Protein AF-A0A9D7NGI1-F1 (afdb_monomer_lite)

Sequence (121 aa):
MYFDVVTGNDADLYLGHFDTDIDQFDPANLTYDVPRIYLSGVRGRMKQTTPLEIPVVNTNPDPGVANEVTKYFKLTNREIHLNDIDIAYSNEVSAINTKFKFKDLKIFPATIDLEKSLIAI

Secondary structure (DSSP, 8-state):
-B--TTTTEEEEEE--EEEEE-SEEETTTTEEE--EEEEES-EEEEEE-PPP----------TTGGG---PPPEEE-SEEEEEEEEEEEEETTTTEEEEEEEEEEEE--SEEETTTTEEE-

pLDDT: mean 88.06, std 12.47, range [52.09, 98.06]

Structure (mmCIF, N/CA/C/O backbone):
data_AF-A0A9D7NGI1-F1
#
_entry.id   AF-A0A9D7NGI1-F1
#
loop_
_atom_site.group_PDB
_atom_site.id
_atom_site.type_symbol
_atom_site.label_atom_id
_atom_site.label_alt_id
_atom_site.label_comp_id
_atom_site.label_asym_id
_atom_site.label_entity_id
_atom_site.label_seq_id
_atom_site.pdbx_PDB_ins_code
_atom_site.Cartn_x
_atom_site.Cartn_y
_atom_site.Cartn_z
_atom_site.occupancy
_atom_site.B_iso_or_equiv
_atom_site.auth_seq_id
_atom_site.auth_comp_id
_atom_site.auth_asym_id
_atom_site.auth_atom_id
_atom_site.pdbx_PDB_model_num
ATOM 1 N N . MET A 1 1 ? 4.043 -14.047 -9.447 1.00 77.06 1 MET A N 1
ATOM 2 C CA . MET A 1 1 ? 5.327 -13.568 -9.991 1.00 77.06 1 MET A CA 1
ATOM 3 C C . MET A 1 1 ? 5.120 -12.552 -11.109 1.00 77.06 1 MET A C 1
ATOM 5 O O . MET A 1 1 ? 4.425 -12.845 -12.075 1.00 77.06 1 MET A O 1
ATOM 9 N N . TYR A 1 2 ? 5.702 -11.370 -10.944 1.00 83.50 2 TYR A N 1
ATOM 10 C CA . TYR A 1 2 ? 5.750 -10.237 -11.864 1.00 83.50 2 TYR A CA 1
ATOM 11 C C . TYR A 1 2 ? 7.217 -9.842 -12.041 1.00 83.50 2 TYR A C 1
ATOM 13 O O . TYR A 1 2 ? 7.965 -9.821 -11.061 1.00 83.50 2 TYR A O 1
ATOM 21 N N . PHE A 1 3 ? 7.609 -9.547 -13.276 1.00 84.38 3 PHE A N 1
ATOM 22 C CA . PHE A 1 3 ? 8.960 -9.123 -13.617 1.00 84.38 3 PHE A CA 1
ATOM 23 C C . PHE A 1 3 ? 8.891 -7.809 -14.377 1.00 84.38 3 PHE A C 1
ATOM 25 O O . PHE A 1 3 ? 8.203 -7.733 -15.398 1.00 84.38 3 PHE A O 1
ATOM 32 N N . ASP A 1 4 ? 9.627 -6.809 -13.910 1.00 82.56 4 ASP A N 1
ATOM 33 C CA . ASP A 1 4 ? 9.754 -5.532 -14.601 1.00 82.56 4 ASP A CA 1
ATOM 34 C C . ASP A 1 4 ? 11.220 -5.224 -14.834 1.00 82.56 4 ASP A C 1
ATOM 36 O O . ASP A 1 4 ? 11.920 -4.673 -13.989 1.00 82.56 4 ASP A O 1
ATOM 40 N N . VAL A 1 5 ? 11.667 -5.573 -16.033 1.00 78.69 5 VAL A N 1
ATOM 41 C CA . VAL A 1 5 ? 13.039 -5.347 -16.478 1.00 78.69 5 VAL A CA 1
ATOM 42 C C . VAL A 1 5 ? 13.299 -3.862 -16.751 1.00 78.69 5 VAL A C 1
ATOM 44 O O . VAL A 1 5 ? 14.437 -3.417 -16.649 1.00 78.69 5 VAL A O 1
ATOM 47 N N . VAL A 1 6 ? 12.264 -3.079 -17.077 1.00 81.62 6 VAL A N 1
ATOM 48 C CA . VAL A 1 6 ? 12.405 -1.653 -17.400 1.00 81.62 6 VAL A CA 1
ATOM 49 C C . VAL A 1 6 ? 12.697 -0.865 -16.134 1.00 81.62 6 VAL A C 1
ATOM 51 O O . VAL A 1 6 ? 13.685 -0.137 -16.079 1.00 81.62 6 VAL A O 1
ATOM 54 N N . THR A 1 7 ? 11.872 -1.036 -15.101 1.00 81.56 7 THR A N 1
ATOM 55 C CA . THR A 1 7 ? 12.056 -0.326 -13.826 1.00 81.56 7 THR A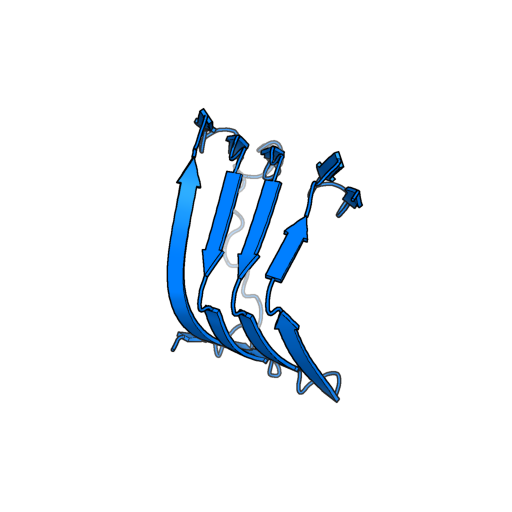 CA 1
ATOM 56 C C . THR A 1 7 ? 12.914 -1.096 -12.820 1.00 81.56 7 THR A C 1
ATOM 58 O O . THR A 1 7 ? 13.256 -0.557 -11.768 1.00 81.56 7 THR A O 1
ATOM 61 N N . GLY A 1 8 ? 13.278 -2.341 -13.140 1.00 85.50 8 GLY A N 1
ATOM 62 C CA . GLY A 1 8 ? 14.067 -3.228 -12.291 1.00 85.50 8 GLY A CA 1
ATOM 63 C C . GLY A 1 8 ? 13.299 -3.776 -11.086 1.00 85.50 8 GLY A C 1
ATOM 64 O O . GLY A 1 8 ? 13.941 -4.203 -10.131 1.00 85.50 8 GLY A O 1
ATOM 65 N N . ASN A 1 9 ? 11.962 -3.739 -11.079 1.00 89.00 9 ASN A N 1
ATOM 66 C CA . ASN A 1 9 ? 11.135 -4.120 -9.930 1.00 89.00 9 ASN A CA 1
ATOM 67 C C . ASN A 1 9 ? 10.445 -5.474 -10.141 1.00 89.00 9 ASN A C 1
ATOM 69 O O . ASN A 1 9 ? 9.357 -5.559 -10.710 1.00 89.00 9 ASN A O 1
ATOM 73 N N . ASP A 1 10 ? 11.043 -6.531 -9.599 1.00 91.12 10 ASP A N 1
ATOM 74 C CA . ASP A 1 10 ? 10.463 -7.870 -9.607 1.00 91.12 10 ASP A CA 1
ATOM 75 C C . ASP A 1 10 ? 9.693 -8.133 -8.311 1.00 91.12 10 ASP A C 1
ATOM 77 O O . ASP A 1 10 ? 10.154 -7.828 -7.206 1.00 91.12 10 ASP A O 1
ATOM 81 N N . ALA A 1 11 ? 8.521 -8.749 -8.434 1.00 91.56 11 ALA A N 1
ATOM 82 C CA . ALA A 1 11 ? 7.629 -9.012 -7.316 1.00 91.56 11 ALA A CA 1
ATOM 83 C C . ALA A 1 11 ? 7.061 -10.429 -7.384 1.00 91.56 11 ALA A C 1
ATOM 85 O O . ALA A 1 11 ? 6.487 -10.850 -8.387 1.00 91.56 11 ALA A O 1
ATOM 86 N N . ASP A 1 12 ? 7.140 -11.167 -6.285 1.00 93.75 12 ASP A N 1
ATOM 87 C CA . ASP A 1 12 ? 6.370 -12.390 -6.106 1.00 93.75 12 ASP A CA 1
ATOM 88 C C . ASP A 1 12 ? 5.595 -12.316 -4.800 1.00 93.75 12 ASP A C 1
ATOM 90 O O . ASP A 1 12 ? 6.179 -12.267 -3.718 1.00 93.75 12 ASP A O 1
ATOM 94 N N . LEU A 1 13 ? 4.272 -12.248 -4.912 1.00 92.38 13 LEU A N 1
ATOM 95 C CA . LEU A 1 13 ? 3.363 -12.019 -3.800 1.00 92.38 13 LEU A CA 1
ATOM 96 C C . LEU A 1 13 ? 2.278 -13.087 -3.813 1.00 92.38 13 LEU A C 1
ATOM 98 O O . LEU A 1 13 ? 1.616 -13.324 -4.822 1.00 92.38 13 LEU A O 1
ATOM 102 N N . TYR A 1 14 ? 2.092 -13.697 -2.655 1.00 94.81 14 TYR A N 1
ATOM 103 C CA . TYR A 1 14 ? 0.965 -14.533 -2.308 1.00 94.81 14 TYR A CA 1
ATOM 104 C C . TYR A 1 14 ? 0.114 -13.778 -1.291 1.00 94.81 14 TYR A C 1
ATOM 106 O O . TYR A 1 14 ? 0.610 -13.335 -0.251 1.00 94.81 14 TYR A O 1
ATOM 114 N N . LEU A 1 15 ? -1.169 -13.647 -1.606 1.00 93.81 15 LEU A N 1
ATOM 115 C CA . LEU A 1 15 ? -2.169 -13.015 -0.763 1.00 93.81 15 LEU A CA 1
ATOM 116 C C . LEU A 1 15 ? -3.108 -14.102 -0.244 1.00 93.81 15 LEU A C 1
ATOM 118 O O . LEU A 1 15 ? -3.817 -14.721 -1.033 1.00 93.81 15 LEU A O 1
ATOM 122 N N . GLY A 1 16 ? -3.084 -14.351 1.066 1.00 96.06 16 GLY A N 1
ATOM 123 C CA . GLY A 1 16 ? -3.953 -15.346 1.689 1.00 96.06 16 GLY A CA 1
ATOM 124 C C . GLY A 1 16 ? -5.399 -14.864 1.759 1.00 96.06 16 GLY A C 1
ATOM 125 O O . GLY A 1 16 ? -6.284 -15.429 1.124 1.00 96.06 16 GLY A O 1
ATOM 126 N N . HIS A 1 17 ? -5.634 -13.807 2.532 1.00 97.19 17 HIS A N 1
ATOM 127 C CA . HIS A 1 17 ? -6.954 -13.221 2.708 1.00 97.19 17 HIS A CA 1
ATOM 128 C C . HIS A 1 17 ? -6.871 -11.697 2.757 1.00 97.19 17 HIS A C 1
ATOM 130 O O . HIS A 1 17 ? -5.991 -11.129 3.406 1.00 97.19 17 HIS A O 1
ATOM 136 N N . PHE A 1 18 ? -7.805 -11.057 2.063 1.00 97.12 18 PHE A N 1
ATOM 137 C CA . PHE A 1 18 ? -7.968 -9.614 2.017 1.00 97.12 18 PHE A CA 1
ATOM 138 C C . PHE A 1 18 ? -9.443 -9.286 2.186 1.00 97.12 18 PHE A C 1
ATOM 140 O O . PHE A 1 18 ? -10.274 -9.807 1.443 1.00 97.12 18 PHE A O 1
ATOM 147 N N . ASP A 1 19 ? -9.736 -8.433 3.156 1.00 97.44 19 ASP A N 1
ATOM 148 C CA . ASP A 1 19 ? -11.081 -7.963 3.462 1.00 97.44 19 ASP A CA 1
ATOM 149 C C . ASP A 1 19 ? -11.028 -6.462 3.741 1.00 97.44 19 ASP A C 1
ATOM 151 O O . ASP A 1 19 ? -10.119 -5.968 4.417 1.00 97.44 19 ASP A O 1
ATOM 155 N N . THR A 1 20 ? -11.966 -5.717 3.167 1.00 97.19 20 THR A N 1
ATOM 156 C CA . THR A 1 20 ? -11.998 -4.263 3.292 1.00 97.19 20 THR A CA 1
ATOM 157 C C . THR A 1 20 ? -13.400 -3.728 3.063 1.00 97.19 20 THR A C 1
ATOM 159 O O . THR A 1 20 ? -14.180 -4.310 2.309 1.00 97.19 20 THR A O 1
ATOM 162 N N . ASP A 1 21 ? -13.683 -2.593 3.690 1.00 96.12 21 ASP A N 1
ATOM 163 C CA . ASP A 1 21 ? -14.889 -1.811 3.458 1.00 96.12 21 ASP A CA 1
A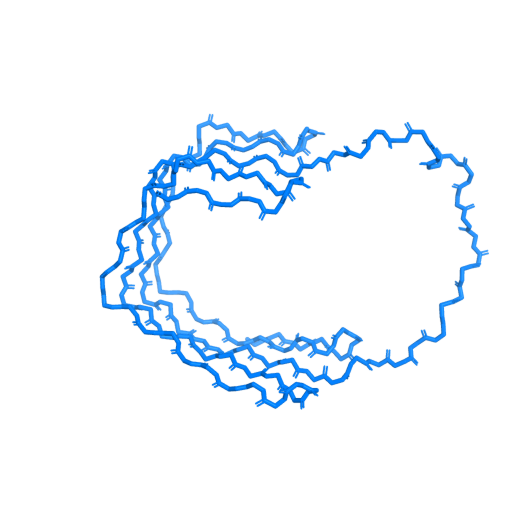TOM 164 C C . ASP A 1 21 ? -14.496 -0.540 2.70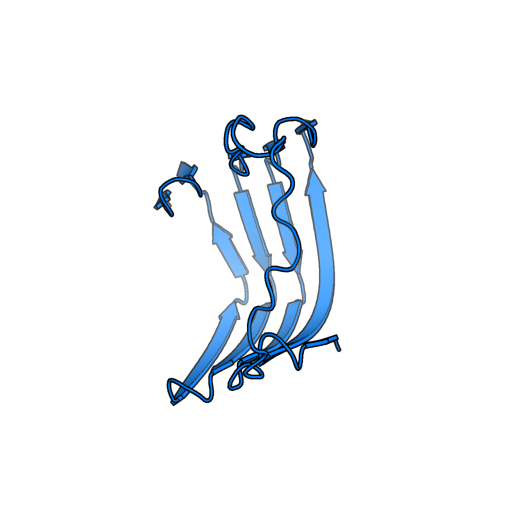2 1.00 96.12 21 ASP A C 1
ATOM 166 O O . ASP A 1 21 ? -13.454 0.053 2.990 1.00 96.12 21 ASP A O 1
ATOM 170 N N . ILE A 1 22 ? -15.314 -0.127 1.733 1.00 96.88 22 ILE A N 1
ATOM 171 C CA . ILE A 1 22 ? -15.093 1.092 0.950 1.00 96.88 22 ILE A CA 1
ATOM 172 C C . ILE A 1 22 ? -16.332 1.973 1.097 1.00 96.88 22 ILE A C 1
ATOM 174 O O . ILE A 1 22 ? -17.378 1.673 0.522 1.00 96.88 22 ILE A O 1
ATOM 178 N N . ASP A 1 23 ? -16.194 3.062 1.849 1.00 97.50 23 ASP A N 1
ATOM 179 C CA . ASP A 1 23 ? -17.259 4.044 2.076 1.00 97.50 23 ASP A CA 1
ATOM 180 C C . ASP A 1 23 ? -17.350 5.034 0.901 1.00 97.50 23 ASP A C 1
ATOM 182 O O . ASP A 1 23 ? -18.436 5.489 0.535 1.00 97.50 23 ASP A O 1
ATOM 186 N N . GLN A 1 24 ? -16.212 5.348 0.268 1.00 97.44 24 GLN A N 1
ATOM 187 C CA . GLN A 1 24 ? -16.139 6.239 -0.889 1.00 97.44 24 GLN A CA 1
ATOM 188 C C . GLN A 1 24 ? -15.162 5.714 -1.943 1.00 97.44 24 GLN A C 1
ATOM 190 O O . GLN A 1 24 ? -14.018 5.381 -1.637 1.00 97.44 24 GLN A O 1
ATOM 195 N N . PHE A 1 25 ? -15.605 5.711 -3.203 1.00 96.62 25 PHE A N 1
ATOM 196 C CA . PHE A 1 25 ? -14.794 5.365 -4.370 1.00 96.62 25 PHE A CA 1
ATOM 197 C C . PHE A 1 25 ? -14.986 6.410 -5.477 1.00 96.62 25 PHE A C 1
ATOM 199 O O . PHE A 1 25 ? -15.937 6.335 -6.255 1.00 96.62 25 PHE A O 1
ATOM 206 N N . ASP A 1 26 ? -14.094 7.402 -5.538 1.00 96.06 26 ASP A N 1
ATOM 207 C CA . ASP A 1 26 ? -14.091 8.447 -6.566 1.00 96.06 26 ASP A CA 1
ATOM 208 C C . ASP A 1 26 ? -12.779 8.416 -7.372 1.00 96.06 26 ASP A C 1
ATOM 210 O O . ASP A 1 26 ? -11.806 9.097 -7.026 1.00 96.06 26 ASP A O 1
ATOM 214 N N . PRO A 1 27 ? -12.734 7.649 -8.476 1.00 93.12 27 PRO A N 1
ATOM 215 C CA . PRO A 1 27 ? -11.554 7.576 -9.329 1.00 93.12 27 PRO A CA 1
ATOM 216 C C . PRO A 1 27 ? -11.311 8.858 -10.132 1.00 93.12 27 PRO A C 1
ATOM 218 O O . PRO A 1 27 ? -10.178 9.108 -10.536 1.00 93.12 27 PRO A O 1
ATOM 221 N N . ALA A 1 28 ? -12.330 9.698 -10.345 1.00 91.88 28 ALA A N 1
ATOM 222 C CA . ALA A 1 28 ? -12.168 10.949 -11.082 1.00 91.88 28 ALA A CA 1
ATOM 223 C C . ALA A 1 28 ? -11.381 11.982 -10.264 1.00 91.88 28 ALA A C 1
ATOM 225 O O . ALA A 1 28 ? -10.606 12.753 -10.834 1.00 91.88 28 ALA A O 1
ATOM 226 N N . ASN A 1 29 ? -11.549 11.986 -8.940 1.00 91.44 29 ASN A N 1
ATOM 227 C CA . ASN A 1 29 ? -10.813 12.854 -8.016 1.00 91.44 29 ASN A CA 1
ATOM 228 C C . ASN A 1 29 ? -9.750 12.116 -7.189 1.00 91.44 29 ASN A C 1
ATOM 230 O O . ASN A 1 29 ? -9.181 12.713 -6.274 1.00 91.44 29 ASN A O 1
ATOM 234 N N . LEU A 1 30 ? -9.490 10.839 -7.496 1.00 93.06 30 LEU A N 1
ATOM 235 C CA . LEU A 1 30 ? -8.562 9.960 -6.774 1.00 93.06 30 LEU A CA 1
ATOM 236 C C . LEU A 1 30 ? -8.810 9.950 -5.256 1.00 93.06 30 LEU A C 1
ATOM 238 O O . LEU A 1 30 ? -7.865 9.961 -4.470 1.00 93.06 30 LEU A O 1
ATOM 242 N N . THR A 1 31 ? -10.078 9.985 -4.846 1.00 94.50 31 THR A N 1
ATOM 243 C CA . THR A 1 31 ? -10.484 10.076 -3.440 1.00 94.50 31 THR A CA 1
ATOM 244 C C . THR A 1 31 ? -11.171 8.791 -3.008 1.00 94.50 31 THR A C 1
ATOM 246 O O . THR A 1 31 ? -12.184 8.391 -3.585 1.00 94.50 31 THR A O 1
ATOM 249 N N . TYR A 1 32 ? -10.616 8.158 -1.979 1.00 95.50 32 TYR A N 1
ATOM 250 C CA . TYR A 1 32 ? -11.061 6.867 -1.476 1.00 95.50 32 TYR A CA 1
ATOM 251 C C . TYR A 1 32 ? -11.167 6.903 0.049 1.00 95.50 32 TYR A C 1
ATOM 253 O O . TYR A 1 32 ? -10.233 7.326 0.736 1.00 95.50 32 TYR A O 1
ATOM 261 N N . ASP A 1 33 ? -12.298 6.444 0.576 1.00 96.56 33 ASP A N 1
ATOM 262 C CA . ASP A 1 33 ? -12.486 6.213 2.010 1.00 96.56 33 ASP A CA 1
ATOM 263 C C . ASP A 1 33 ? -12.576 4.708 2.234 1.00 96.56 33 ASP A C 1
ATOM 265 O O . ASP A 1 33 ? -13.526 4.054 1.800 1.00 96.56 33 ASP A O 1
ATOM 269 N N . VAL A 1 34 ? -11.523 4.165 2.839 1.00 96.88 34 VAL A N 1
ATOM 270 C CA . VAL A 1 34 ? -11.327 2.741 3.093 1.00 96.88 34 VAL A CA 1
ATOM 271 C C . VAL A 1 34 ? -11.104 2.593 4.597 1.00 96.88 34 VAL A C 1
ATOM 273 O O . VAL A 1 34 ? -9.957 2.495 5.051 1.00 96.88 34 VAL A O 1
ATOM 276 N N . PRO A 1 35 ? -12.169 2.653 5.417 1.00 96.69 35 PRO A N 1
ATOM 277 C CA . PRO A 1 35 ? -12.044 2.771 6.867 1.00 96.69 35 PRO A CA 1
ATOM 278 C C . PRO A 1 35 ? -11.288 1.599 7.497 1.00 96.69 35 PRO A C 1
ATOM 280 O O . PRO A 1 35 ? -10.519 1.817 8.435 1.00 96.69 35 PRO A O 1
ATOM 283 N N . ARG A 1 36 ? -11.471 0.384 6.968 1.00 97.44 36 ARG A N 1
ATOM 284 C CA . ARG A 1 36 ? -10.884 -0.850 7.496 1.00 97.44 36 ARG A CA 1
ATOM 285 C C . ARG A 1 36 ? -10.177 -1.628 6.398 1.00 97.44 36 ARG A C 1
ATOM 287 O O . ARG A 1 36 ? -10.762 -1.931 5.360 1.00 97.44 36 ARG A O 1
ATOM 294 N N . ILE A 1 37 ? -8.932 -2.002 6.671 1.00 97.25 37 ILE A N 1
ATOM 295 C CA . ILE A 1 37 ? -8.142 -2.905 5.836 1.00 97.25 37 ILE A CA 1
ATOM 296 C C . ILE A 1 37 ? -7.715 -4.094 6.691 1.00 97.25 37 ILE A C 1
ATOM 298 O O . ILE A 1 37 ? -7.014 -3.921 7.687 1.00 97.25 37 ILE A O 1
ATOM 302 N N . TYR A 1 38 ? -8.102 -5.302 6.291 1.00 98.06 38 TYR A N 1
ATOM 303 C CA . TYR A 1 38 ? -7.642 -6.545 6.897 1.00 98.06 38 TYR A CA 1
ATOM 304 C C . TYR A 1 38 ? -6.864 -7.375 5.875 1.00 98.06 38 TYR A C 1
ATOM 306 O O . TYR A 1 38 ? -7.356 -7.698 4.794 1.00 98.06 38 TYR A O 1
ATOM 314 N N . LEU A 1 39 ? -5.631 -7.728 6.234 1.00 97.25 39 LEU A N 1
ATOM 315 C CA . LEU A 1 39 ? -4.716 -8.524 5.422 1.00 97.25 39 LEU A CA 1
ATOM 316 C C . LEU A 1 39 ? -4.195 -9.685 6.258 1.00 97.25 39 LEU A C 1
ATOM 318 O O . LEU A 1 39 ? -3.589 -9.466 7.308 1.00 97.25 39 LEU A O 1
ATOM 322 N N . SER A 1 40 ? -4.383 -10.911 5.772 1.00 97.75 40 SER A N 1
ATOM 323 C CA . SER A 1 40 ? -3.861 -12.112 6.419 1.00 97.75 40 SER A CA 1
ATOM 324 C C . SER A 1 40 ? -3.105 -13.030 5.463 1.00 97.75 40 SER A C 1
ATOM 326 O O . SER A 1 40 ? -3.476 -13.195 4.297 1.00 97.75 40 SER A O 1
ATOM 328 N N . GLY A 1 41 ? -2.030 -13.641 5.962 1.00 97.31 41 GLY A N 1
ATOM 329 C CA . GLY A 1 41 ? -1.294 -14.686 5.252 1.00 97.31 41 GLY A CA 1
ATOM 330 C C . GLY A 1 41 ? -0.509 -14.170 4.046 1.00 97.31 41 GLY A C 1
ATOM 331 O O . GLY A 1 41 ? -0.341 -14.899 3.067 1.00 97.31 41 GLY A O 1
ATOM 332 N N . VAL A 1 42 ? -0.056 -12.913 4.078 1.00 96.94 42 VAL A N 1
ATOM 333 C CA . VAL A 1 42 ? 0.736 -12.333 2.987 1.00 96.94 42 VAL A CA 1
ATOM 334 C C . VAL A 1 42 ? 2.147 -12.904 3.031 1.00 96.94 42 VAL A C 1
ATOM 336 O O . VAL A 1 42 ? 2.870 -12.735 4.015 1.00 96.94 42 VAL A O 1
ATOM 339 N N . ARG A 1 43 ? 2.569 -13.548 1.943 1.00 97.25 43 ARG A N 1
ATOM 340 C CA . ARG A 1 43 ? 3.935 -14.052 1.762 1.00 97.25 43 ARG A CA 1
ATOM 341 C C . ARG A 1 43 ? 4.506 -13.466 0.489 1.00 97.25 43 ARG A C 1
ATOM 343 O O . ARG A 1 43 ? 3.843 -13.502 -0.538 1.00 97.25 43 ARG A O 1
ATOM 350 N N . GLY A 1 44 ? 5.738 -12.978 0.505 1.00 95.25 44 GLY A N 1
ATOM 351 C CA . GLY A 1 44 ? 6.314 -12.537 -0.756 1.00 95.25 44 GLY A CA 1
ATOM 352 C C . GLY A 1 44 ? 7.729 -12.024 -0.710 1.00 95.25 44 GLY A C 1
ATOM 353 O O . GLY A 1 44 ? 8.379 -11.980 0.336 1.00 95.25 44 GLY A O 1
ATOM 354 N N . ARG A 1 45 ? 8.215 -11.681 -1.897 1.00 95.31 45 ARG A N 1
ATOM 355 C CA . ARG A 1 45 ? 9.555 -11.170 -2.141 1.00 95.31 45 ARG A CA 1
ATOM 356 C C . ARG A 1 45 ? 9.474 -10.056 -3.170 1.00 95.31 45 ARG A C 1
ATOM 358 O O . ARG A 1 45 ? 8.861 -10.229 -4.217 1.00 95.31 45 ARG A O 1
ATOM 365 N N . MET A 1 46 ? 10.124 -8.948 -2.865 1.00 93.00 46 MET A N 1
ATOM 366 C CA . MET A 1 46 ? 10.298 -7.811 -3.755 1.00 93.00 46 MET A CA 1
ATOM 367 C C . MET A 1 46 ? 11.794 -7.656 -4.006 1.00 93.00 46 MET A C 1
ATOM 369 O O . MET A 1 46 ? 12.573 -7.559 -3.052 1.00 93.00 46 MET A O 1
ATOM 373 N N . LYS A 1 47 ? 12.200 -7.665 -5.272 1.00 93.75 47 LYS A N 1
ATOM 374 C CA . LYS A 1 47 ? 13.591 -7.507 -5.678 1.00 93.75 47 LYS A CA 1
ATOM 375 C C . LYS A 1 47 ? 13.708 -6.304 -6.598 1.00 93.75 47 LYS A C 1
ATOM 377 O O . LYS A 1 47 ? 13.168 -6.309 -7.696 1.00 93.75 47 LYS A O 1
ATOM 382 N N . GLN A 1 48 ? 14.451 -5.304 -6.143 1.00 91.75 48 GLN A N 1
ATOM 383 C CA . GLN A 1 48 ? 14.837 -4.166 -6.955 1.00 91.75 48 GLN A CA 1
ATOM 384 C C . GLN A 1 48 ? 16.253 -4.373 -7.500 1.00 91.75 48 GLN A C 1
ATOM 386 O O . GLN A 1 48 ? 17.205 -4.595 -6.746 1.00 91.75 48 GLN A O 1
ATOM 391 N N . THR A 1 49 ? 16.375 -4.303 -8.816 1.00 90.69 49 THR A N 1
ATOM 392 C CA . THR A 1 49 ? 17.616 -4.388 -9.588 1.00 90.69 49 THR A CA 1
ATOM 393 C C . THR A 1 49 ? 17.861 -3.061 -10.302 1.00 90.69 49 THR A C 1
ATOM 395 O O . THR A 1 49 ? 17.039 -2.144 -10.228 1.00 90.69 49 THR A O 1
ATOM 398 N N . THR A 1 50 ? 19.012 -2.917 -10.953 1.00 86.19 50 THR A N 1
ATOM 399 C CA . THR A 1 50 ? 19.298 -1.721 -11.751 1.00 86.19 50 THR A CA 1
ATOM 400 C C . THR A 1 50 ? 18.288 -1.612 -12.903 1.00 86.19 50 THR A C 1
ATOM 402 O O . THR A 1 50 ? 18.181 -2.564 -13.678 1.00 86.19 50 THR A O 1
ATOM 405 N N . PRO A 1 51 ? 17.566 -0.483 -13.041 1.00 84.50 51 PRO A N 1
ATOM 406 C CA . PRO A 1 51 ? 16.656 -0.260 -14.162 1.00 84.50 51 PRO A CA 1
ATOM 407 C C . PRO A 1 51 ? 17.385 -0.336 -15.505 1.00 84.50 51 PRO A C 1
ATOM 409 O O . PRO A 1 51 ? 18.573 -0.016 -15.596 1.00 84.50 51 PRO A O 1
ATOM 412 N N . LEU A 1 52 ? 16.666 -0.700 -16.565 1.00 82.88 52 LEU A N 1
ATOM 413 C CA . LEU A 1 52 ? 17.224 -0.628 -17.909 1.00 82.88 52 LEU A CA 1
ATOM 414 C C . LEU A 1 52 ? 17.389 0.844 -18.314 1.00 82.88 52 LEU A C 1
ATOM 416 O O . LEU A 1 52 ? 16.430 1.615 -18.278 1.00 82.88 52 LEU A O 1
ATOM 420 N N . GLU A 1 53 ? 18.588 1.238 -18.743 1.00 74.94 53 GLU A N 1
ATOM 421 C CA . GLU A 1 53 ? 18.803 2.561 -19.332 1.00 74.94 53 GLU A CA 1
ATOM 422 C C . GLU A 1 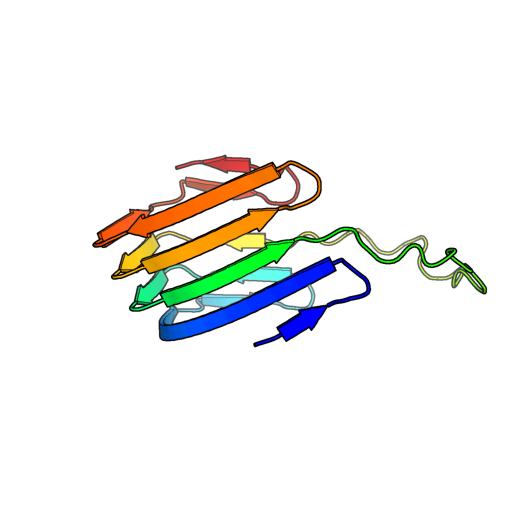53 ? 18.148 2.618 -20.716 1.00 74.94 53 GLU A C 1
ATOM 424 O O . GLU A 1 53 ? 18.725 2.216 -21.727 1.00 74.94 53 GLU A O 1
ATOM 429 N N . ILE A 1 54 ? 16.910 3.106 -20.766 1.00 69.44 54 ILE A N 1
ATOM 430 C CA . ILE A 1 54 ? 16.226 3.411 -22.020 1.00 69.44 54 ILE A CA 1
ATOM 431 C C . ILE A 1 54 ? 16.391 4.915 -22.267 1.00 69.44 54 ILE A C 1
ATOM 433 O O . ILE A 1 54 ? 15.921 5.710 -21.448 1.00 69.44 54 ILE A O 1
ATOM 437 N N . PRO A 1 55 ? 17.042 5.352 -23.362 1.00 65.75 55 PRO A N 1
ATOM 438 C CA . PRO A 1 55 ? 17.096 6.768 -23.693 1.00 65.75 55 PRO A CA 1
ATOM 439 C C . PRO A 1 55 ? 15.667 7.289 -23.863 1.00 65.75 55 PRO A C 1
ATOM 441 O O . PRO A 1 55 ? 14.899 6.781 -24.682 1.00 65.75 55 PRO A O 1
ATOM 444 N N . VAL A 1 56 ? 15.303 8.295 -23.065 1.00 61.28 56 VAL A N 1
ATOM 445 C CA . VAL A 1 56 ? 13.984 8.929 -23.124 1.00 61.28 56 VAL A CA 1
ATOM 446 C C . VAL A 1 56 ? 13.863 9.650 -24.463 1.00 61.28 56 VAL A C 1
ATOM 448 O O . VAL A 1 56 ? 14.332 10.773 -24.637 1.00 61.28 56 VAL A O 1
ATOM 451 N N . VAL A 1 57 ? 13.231 8.999 -25.432 1.00 57.97 57 VAL A N 1
ATOM 452 C CA . VAL A 1 57 ? 12.839 9.623 -26.691 1.00 57.97 57 VAL A CA 1
ATOM 453 C C . VAL A 1 57 ? 11.469 10.265 -26.472 1.00 57.97 57 VAL A C 1
ATOM 455 O O . VAL A 1 57 ? 10.428 9.673 -26.748 1.00 57.97 57 VAL A O 1
ATOM 458 N N . ASN A 1 58 ? 11.466 11.492 -25.944 1.00 55.28 58 ASN A N 1
ATOM 459 C CA . ASN A 1 58 ? 10.275 12.346 -25.911 1.00 55.28 58 ASN A CA 1
ATOM 460 C C . ASN A 1 58 ? 9.946 12.786 -27.347 1.00 55.28 58 ASN A C 1
ATOM 462 O O . ASN A 1 58 ? 10.378 13.842 -27.798 1.00 55.28 58 ASN A O 1
ATOM 466 N N . THR A 1 59 ? 9.236 11.942 -28.100 1.00 52.09 59 THR A N 1
ATOM 467 C CA . THR A 1 59 ? 8.956 12.184 -29.528 1.00 52.09 59 THR A CA 1
ATOM 468 C C . THR A 1 59 ? 7.740 13.057 -29.795 1.00 52.09 59 THR A C 1
ATOM 470 O O . THR A 1 59 ? 7.581 13.487 -30.932 1.00 52.09 59 THR A O 1
ATOM 473 N N . ASN A 1 60 ? 6.903 13.356 -28.797 1.00 54.28 60 ASN A N 1
ATOM 474 C CA . ASN A 1 60 ? 5.852 14.365 -28.931 1.00 54.28 60 ASN A CA 1
ATOM 475 C C . ASN A 1 60 ? 5.217 14.662 -27.558 1.00 54.28 60 ASN A C 1
ATOM 477 O O . ASN A 1 60 ? 4.371 13.887 -27.112 1.00 54.28 60 ASN A O 1
ATOM 481 N N . PRO A 1 61 ? 5.601 15.732 -26.840 1.00 56.00 61 PRO A N 1
ATOM 482 C CA . PRO A 1 61 ? 4.787 16.195 -25.725 1.00 56.00 61 PRO A CA 1
ATOM 483 C C . PRO A 1 61 ? 3.468 16.721 -26.302 1.00 56.00 61 PRO A C 1
ATOM 485 O O . PRO A 1 61 ? 3.477 17.631 -27.129 1.00 56.00 61 PRO A O 1
ATOM 488 N N . ASP A 1 62 ? 2.343 16.127 -25.909 1.00 60.28 62 ASP A N 1
ATOM 489 C CA . ASP A 1 62 ? 1.022 16.643 -26.259 1.00 60.28 62 ASP A CA 1
ATOM 490 C C . ASP A 1 62 ? 0.860 18.040 -25.618 1.00 60.28 62 ASP A C 1
ATOM 492 O O . ASP A 1 62 ? 0.882 18.158 -24.386 1.00 60.28 62 ASP A O 1
ATOM 496 N N . PRO A 1 63 ? 0.745 19.122 -26.413 1.00 58.19 63 PRO A N 1
ATOM 497 C CA . PRO A 1 63 ? 0.682 20.486 -25.892 1.00 58.19 63 PRO A CA 1
ATOM 498 C C . PRO A 1 63 ? -0.591 20.766 -25.071 1.00 58.19 63 PRO A C 1
ATOM 500 O O . PRO A 1 63 ? -0.673 21.815 -24.432 1.00 58.19 63 PRO A O 1
ATOM 503 N N . GLY A 1 64 ? -1.572 19.851 -25.055 1.00 56.38 64 GLY A N 1
ATOM 504 C CA . GLY A 1 64 ? -2.798 19.961 -24.258 1.00 56.38 64 GLY A CA 1
ATOM 505 C C . GLY A 1 64 ? -2.661 19.616 -22.767 1.00 56.38 64 GLY A C 1
ATOM 506 O O . GLY A 1 64 ? -3.530 19.991 -21.984 1.00 56.38 64 GLY A O 1
ATOM 507 N N . VAL A 1 65 ? -1.576 18.955 -22.343 1.00 56.12 65 VAL A N 1
ATOM 508 C CA . VAL A 1 65 ? -1.433 18.403 -20.972 1.00 56.12 65 VAL A CA 1
ATOM 509 C C . VAL A 1 65 ? -0.964 19.451 -19.945 1.00 56.12 65 VAL A C 1
ATOM 511 O O . VAL A 1 65 ? -0.975 19.215 -18.741 1.00 56.12 65 VAL A O 1
ATOM 514 N N . ALA A 1 66 ? -0.599 20.658 -20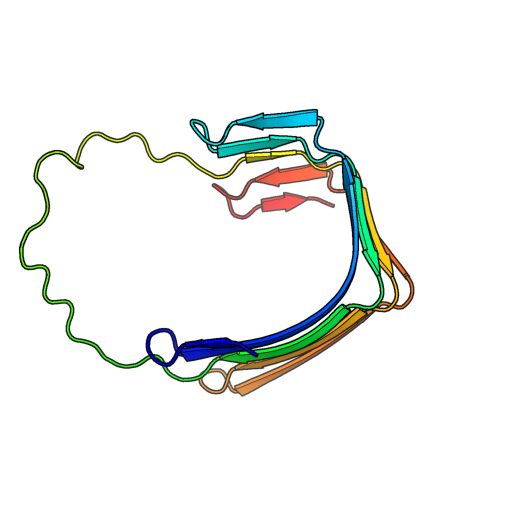.387 1.00 56.22 66 ALA A N 1
ATOM 515 C CA . ALA A 1 66 ? 0.002 21.687 -19.531 1.00 56.22 66 ALA A CA 1
ATOM 516 C C . ALA A 1 66 ? -0.933 22.289 -18.456 1.00 56.22 66 ALA A C 1
ATOM 518 O O . ALA A 1 66 ? -0.456 23.032 -17.602 1.00 56.22 66 ALA A O 1
ATOM 519 N N . ASN A 1 67 ? -2.239 21.993 -18.481 1.00 55.62 67 ASN A N 1
ATOM 520 C CA . ASN A 1 67 ? -3.236 22.601 -17.586 1.00 55.62 67 ASN A CA 1
ATOM 521 C C . ASN A 1 67 ? -4.023 21.599 -16.725 1.00 55.62 67 ASN A C 1
ATOM 523 O O . ASN A 1 67 ? -4.993 21.995 -16.073 1.00 55.62 67 ASN A O 1
ATOM 527 N N . GLU A 1 68 ? -3.651 20.317 -16.699 1.00 63.19 68 GLU A N 1
ATOM 528 C CA . GLU A 1 68 ? -4.290 19.392 -15.763 1.00 63.19 68 GLU A CA 1
ATOM 529 C C . GLU A 1 68 ? -3.779 19.652 -14.344 1.00 63.19 68 GLU A C 1
ATOM 531 O O . GLU A 1 68 ? -2.588 19.546 -14.056 1.00 63.19 68 GLU A O 1
ATOM 536 N N . VAL A 1 69 ? -4.690 20.023 -13.441 1.00 71.75 69 VAL A N 1
ATOM 537 C CA . VAL A 1 69 ? -4.380 20.134 -12.014 1.00 71.75 69 VAL A CA 1
ATOM 538 C C . VAL A 1 69 ? -3.916 18.762 -11.535 1.00 71.75 69 VAL A C 1
ATOM 540 O O . VAL A 1 69 ? -4.681 17.800 -11.618 1.00 71.75 69 VAL A O 1
ATOM 543 N N . THR A 1 70 ? -2.688 18.673 -11.020 1.00 76.69 70 THR A N 1
ATOM 544 C CA . THR A 1 70 ? -2.156 17.439 -10.433 1.00 76.69 70 THR A CA 1
ATOM 545 C C . THR A 1 70 ? -3.107 16.946 -9.348 1.00 76.69 70 THR A C 1
ATOM 547 O O . THR A 1 70 ? -3.300 17.602 -8.323 1.00 76.69 70 THR A O 1
ATOM 550 N N . LYS A 1 71 ? -3.731 15.791 -9.578 1.00 83.00 71 LYS A N 1
ATOM 551 C CA . LYS A 1 71 ? -4.571 15.129 -8.581 1.00 83.00 71 LYS A CA 1
ATOM 552 C C . LYS A 1 71 ? -3.700 14.171 -7.783 1.00 83.00 71 LYS A C 1
ATOM 554 O O . LYS A 1 71 ? -3.012 13.331 -8.356 1.00 83.00 71 LYS A O 1
ATOM 559 N N . TYR A 1 72 ? -3.756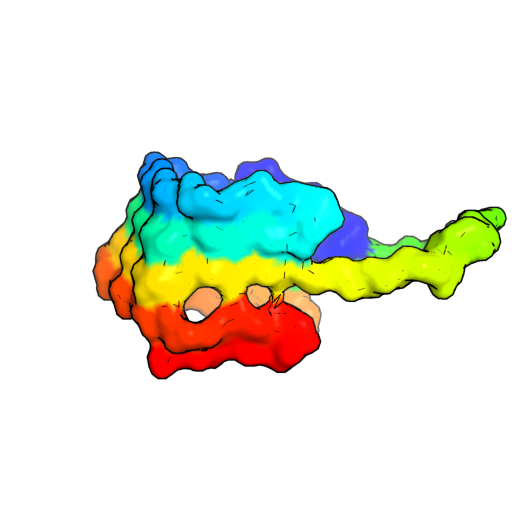 14.287 -6.463 1.00 85.94 72 TYR A N 1
ATOM 560 C CA . TYR A 1 72 ? -3.089 13.367 -5.551 1.00 85.94 72 TYR A CA 1
ATOM 561 C C . TYR A 1 72 ? -4.069 12.303 -5.074 1.00 85.94 72 TYR A C 1
ATOM 563 O O . TYR A 1 72 ? -5.249 12.587 -4.865 1.00 85.94 72 TYR A O 1
ATOM 571 N N . PHE A 1 73 ? -3.567 11.086 -4.885 1.00 89.69 73 PHE A N 1
ATOM 572 C CA . PHE A 1 73 ? -4.330 10.002 -4.283 1.00 89.69 73 PHE A CA 1
ATOM 573 C C . PHE A 1 73 ? -4.626 10.329 -2.817 1.00 89.69 73 PHE A C 1
ATOM 575 O O . PHE A 1 73 ? -3.709 10.478 -2.006 1.00 89.69 73 PHE A O 1
ATOM 582 N N . LYS A 1 74 ? -5.911 10.454 -2.490 1.00 92.44 74 LYS A N 1
ATOM 583 C CA . LYS A 1 74 ? -6.411 10.739 -1.146 1.00 92.44 74 LYS A CA 1
ATOM 584 C C . LYS A 1 74 ? -7.008 9.466 -0.574 1.00 92.44 74 LYS A C 1
ATOM 586 O O . LYS A 1 74 ? -7.999 8.962 -1.100 1.00 92.44 74 LYS A O 1
ATOM 591 N N . LEU A 1 75 ? -6.404 8.978 0.502 1.00 93.00 75 LEU A N 1
ATOM 592 C CA . LEU A 1 75 ? -6.855 7.799 1.225 1.00 93.00 75 LEU A CA 1
ATOM 593 C C . LEU A 1 75 ? -7.205 8.180 2.653 1.00 93.00 75 LEU A C 1
ATOM 595 O O . LEU A 1 75 ? -6.333 8.589 3.418 1.00 93.00 75 LEU A O 1
ATOM 599 N N . THR A 1 76 ? -8.466 7.985 3.013 1.00 94.94 76 THR A N 1
ATOM 600 C CA . THR A 1 76 ? -8.882 7.970 4.415 1.00 94.94 76 THR A CA 1
ATOM 601 C C . THR A 1 76 ? -8.888 6.525 4.893 1.00 94.94 76 THR A C 1
ATOM 603 O O . THR A 1 76 ? -9.464 5.657 4.241 1.00 94.94 76 THR A O 1
ATOM 606 N N . ASN A 1 77 ? -8.213 6.252 6.008 1.00 95.69 77 ASN A N 1
ATOM 607 C CA . ASN A 1 77 ? -8.183 4.939 6.641 1.00 95.69 77 ASN A CA 1
ATOM 608 C C . ASN A 1 77 ? -8.137 5.110 8.162 1.00 95.69 77 ASN A C 1
ATOM 610 O O . ASN A 1 77 ? -7.469 6.014 8.659 1.00 95.69 77 ASN A O 1
ATOM 614 N N . ARG A 1 78 ? -8.870 4.261 8.888 1.00 95.81 78 ARG A N 1
ATOM 615 C CA . ARG A 1 78 ? -8.978 4.318 10.355 1.00 95.81 78 ARG A CA 1
ATOM 616 C C . ARG A 1 78 ? -8.273 3.147 11.022 1.00 95.81 78 ARG A C 1
ATOM 618 O O . ARG A 1 78 ? -7.726 3.302 12.108 1.00 95.81 78 ARG A O 1
ATOM 625 N N . GLU A 1 79 ? -8.300 1.984 10.382 1.00 96.94 79 GLU A N 1
ATOM 626 C CA . GLU A 1 79 ? -7.690 0.770 10.901 1.00 96.94 79 GLU A CA 1
ATOM 627 C C . GLU A 1 79 ? -7.057 -0.051 9.774 1.00 96.94 79 GLU A C 1
ATOM 629 O O . GLU A 1 79 ? -7.671 -0.312 8.732 1.00 96.94 79 GLU A O 1
ATOM 634 N N . ILE A 1 80 ? -5.831 -0.505 10.029 1.00 96.94 80 ILE A N 1
ATOM 635 C CA . ILE A 1 80 ? -5.151 -1.536 9.249 1.00 96.94 80 ILE A CA 1
ATOM 636 C C . ILE A 1 80 ? -4.782 -2.663 10.200 1.00 96.94 80 ILE A C 1
ATOM 638 O O . ILE A 1 80 ? -4.037 -2.463 11.161 1.00 96.94 80 ILE A O 1
ATOM 642 N N . HIS A 1 81 ? -5.262 -3.865 9.909 1.00 97.81 81 HIS A N 1
ATOM 643 C CA . HIS A 1 81 ? -4.920 -5.065 10.653 1.00 97.81 81 HIS A CA 1
ATOM 644 C C . HIS A 1 81 ? -4.178 -6.040 9.743 1.00 97.81 81 HIS A C 1
ATOM 646 O O . HIS A 1 81 ? -4.711 -6.567 8.768 1.00 97.81 81 HIS A O 1
ATOM 652 N N . LEU A 1 82 ? -2.909 -6.246 10.077 1.00 97.56 82 LEU A N 1
ATOM 653 C CA . LEU A 1 82 ? -1.984 -7.132 9.396 1.00 97.56 82 LEU A CA 1
ATOM 654 C C . LEU A 1 82 ? -1.757 -8.381 10.251 1.00 97.56 82 LEU A C 1
ATOM 656 O O . LEU A 1 82 ? -1.287 -8.292 11.386 1.00 97.56 82 LEU A O 1
ATOM 660 N N . ASN A 1 83 ? -2.059 -9.552 9.703 1.00 98.00 83 ASN A N 1
ATOM 661 C CA . ASN A 1 83 ? -1.948 -10.830 10.394 1.00 98.00 83 ASN A CA 1
ATOM 662 C C . ASN A 1 83 ? -1.147 -11.836 9.548 1.00 98.00 83 ASN A C 1
ATOM 664 O O . ASN A 1 83 ? -1.307 -11.902 8.337 1.00 98.00 83 ASN A O 1
ATOM 668 N N . ASP A 1 84 ? -0.250 -12.604 10.165 1.00 97.75 84 ASP A N 1
ATOM 669 C CA . ASP A 1 84 ? 0.639 -13.557 9.469 1.00 97.75 84 ASP A CA 1
ATOM 670 C C . ASP A 1 84 ? 1.284 -13.012 8.171 1.00 97.75 84 ASP A C 1
ATOM 672 O O . ASP A 1 84 ? 1.100 -13.537 7.072 1.00 97.75 84 ASP A O 1
ATOM 676 N N . ILE A 1 85 ? 2.050 -11.929 8.302 1.00 98.00 85 ILE A N 1
ATOM 677 C CA . ILE A 1 85 ? 2.793 -11.304 7.204 1.00 98.00 85 ILE A CA 1
ATOM 678 C C . ILE A 1 85 ? 4.245 -11.786 7.213 1.00 98.00 85 ILE A C 1
ATOM 680 O O . ILE A 1 85 ? 4.899 -11.779 8.258 1.00 98.00 85 ILE A O 1
ATOM 684 N N . ASP A 1 86 ? 4.776 -12.154 6.047 1.00 97.75 86 ASP A N 1
ATOM 685 C CA . ASP A 1 86 ? 6.190 -12.480 5.828 1.00 97.75 86 ASP A CA 1
ATOM 686 C C . ASP A 1 86 ? 6.635 -12.006 4.436 1.00 97.75 86 ASP A C 1
ATOM 688 O O . ASP A 1 86 ? 6.435 -12.688 3.428 1.00 97.75 86 ASP A O 1
ATOM 692 N N . ILE A 1 87 ? 7.236 -10.819 4.384 1.00 96.75 87 ILE A N 1
ATOM 693 C CA . ILE A 1 87 ? 7.693 -10.184 3.146 1.00 96.75 87 ILE A CA 1
ATOM 694 C C . ILE A 1 87 ? 9.203 -9.986 3.216 1.00 96.75 87 ILE A C 1
ATOM 696 O O . ILE A 1 87 ? 9.731 -9.475 4.203 1.00 96.75 87 ILE A O 1
ATOM 700 N N . ALA A 1 88 ? 9.910 -10.366 2.157 1.00 96.75 88 ALA A N 1
ATOM 701 C CA . ALA A 1 88 ? 11.312 -10.025 1.966 1.00 96.75 88 ALA A CA 1
ATOM 702 C C . ALA A 1 88 ? 11.448 -8.904 0.931 1.00 96.75 88 ALA A C 1
ATOM 704 O O . ALA A 1 88 ? 10.807 -8.941 -0.116 1.00 96.75 88 ALA A O 1
ATOM 705 N N . TYR A 1 89 ? 12.305 -7.933 1.207 1.00 94.81 89 TYR A N 1
ATOM 706 C CA . TYR A 1 89 ? 12.687 -6.880 0.279 1.00 94.81 89 TYR A CA 1
ATOM 707 C C . TYR A 1 89 ? 14.199 -6.902 0.091 1.00 94.81 89 TYR A C 1
ATOM 709 O O . TYR A 1 89 ? 14.949 -6.950 1.067 1.00 94.81 89 TYR A O 1
ATOM 717 N N . SER A 1 90 ? 14.649 -6.842 -1.155 1.00 95.62 90 SER A N 1
ATOM 718 C CA . SER A 1 90 ? 16.061 -6.687 -1.486 1.00 95.62 90 SER A CA 1
ATOM 719 C C . SER A 1 90 ? 16.252 -5.645 -2.573 1.00 95.62 90 SER A C 1
ATOM 721 O O . SER A 1 90 ? 15.497 -5.635 -3.542 1.00 95.62 90 SER A O 1
ATOM 723 N N . ASN A 1 91 ? 17.289 -4.828 -2.441 1.00 93.44 91 ASN A N 1
ATOM 724 C CA . ASN A 1 91 ? 17.712 -3.866 -3.447 1.00 93.44 91 ASN A CA 1
ATOM 725 C C . ASN A 1 91 ? 19.203 -4.069 -3.729 1.00 93.44 91 ASN A C 1
ATOM 727 O O . ASN A 1 91 ? 20.032 -3.930 -2.828 1.00 93.44 91 ASN A O 1
ATOM 731 N N . GLU A 1 92 ? 19.526 -4.410 -4.976 1.00 90.06 92 GLU A N 1
ATOM 732 C CA . GLU A 1 92 ? 20.902 -4.672 -5.408 1.00 90.06 92 GLU A CA 1
ATOM 733 C C . GLU A 1 92 ? 21.745 -3.392 -5.491 1.00 90.06 92 GLU A C 1
ATOM 735 O O . GLU A 1 92 ? 22.906 -3.404 -5.092 1.00 90.06 92 GLU A O 1
ATOM 740 N N . VAL A 1 93 ? 21.156 -2.276 -5.933 1.00 86.50 93 VAL A N 1
ATOM 741 C CA . VAL A 1 93 ? 21.838 -0.982 -6.128 1.00 86.50 93 VAL A CA 1
ATOM 742 C C . VAL A 1 93 ? 22.342 -0.399 -4.804 1.00 86.50 93 VAL A C 1
ATOM 744 O O . VAL A 1 93 ? 23.429 0.168 -4.737 1.00 86.50 93 VAL A O 1
ATOM 747 N N . SER A 1 94 ? 21.558 -0.543 -3.736 1.00 89.88 94 SER A N 1
ATOM 748 C CA . SER A 1 94 ? 21.861 -0.020 -2.397 1.00 89.88 94 SER A CA 1
ATOM 749 C C . SER A 1 94 ? 22.306 -1.098 -1.404 1.00 89.88 94 SER A C 1
ATOM 751 O O . SER A 1 94 ? 22.475 -0.795 -0.226 1.00 89.88 94 SER A O 1
ATOM 753 N N . ALA A 1 95 ? 22.479 -2.347 -1.854 1.00 91.81 95 ALA A N 1
ATOM 754 C CA . ALA A 1 95 ? 22.835 -3.500 -1.021 1.00 91.81 95 ALA A CA 1
ATOM 755 C C . ALA A 1 95 ? 21.934 -3.679 0.223 1.00 91.81 95 ALA A C 1
ATOM 757 O O . ALA A 1 95 ? 22.394 -4.051 1.305 1.00 91.81 95 ALA A O 1
ATOM 758 N N . ILE A 1 96 ? 20.632 -3.424 0.070 1.00 93.94 96 ILE A N 1
ATOM 759 C CA . ILE A 1 96 ? 19.648 -3.580 1.147 1.00 93.94 96 ILE A CA 1
ATOM 760 C C . ILE A 1 96 ? 19.049 -4.980 1.068 1.00 93.94 96 ILE A C 1
ATOM 762 O O . ILE A 1 96 ? 18.634 -5.431 0.002 1.00 93.94 96 ILE A O 1
ATOM 766 N N . ASN A 1 97 ? 18.952 -5.655 2.210 1.00 94.56 97 ASN A N 1
ATOM 767 C CA . ASN A 1 97 ? 18.190 -6.889 2.362 1.00 94.56 97 ASN A CA 1
ATOM 768 C C . ASN A 1 97 ? 17.428 -6.830 3.686 1.00 94.56 97 ASN A C 1
ATOM 770 O O . ASN A 1 97 ? 18.020 -6.670 4.754 1.00 94.56 97 ASN A O 1
ATOM 774 N N . THR A 1 98 ? 16.104 -6.891 3.620 1.00 95.50 98 THR A N 1
ATOM 775 C CA . THR A 1 98 ? 15.223 -6.686 4.767 1.00 95.50 98 THR A CA 1
ATOM 776 C C . THR A 1 98 ? 14.094 -7.696 4.748 1.00 95.50 98 THR A C 1
ATOM 778 O O . THR A 1 98 ? 13.575 -8.069 3.698 1.00 95.50 98 THR A O 1
ATOM 781 N N . LYS A 1 99 ? 13.695 -8.142 5.937 1.00 95.88 99 LYS A N 1
ATOM 782 C CA . LYS A 1 99 ? 12.589 -9.071 6.109 1.00 95.88 99 LYS A CA 1
ATOM 783 C C . LYS A 1 99 ? 11.597 -8.518 7.118 1.00 95.88 99 LYS A C 1
ATOM 785 O O . LYS A 1 99 ? 11.958 -8.266 8.264 1.00 95.88 99 LYS A O 1
ATOM 790 N N . PHE A 1 100 ? 10.352 -8.375 6.693 1.00 93.94 100 PHE A N 1
ATOM 791 C CA . PHE A 1 100 ? 9.243 -7.904 7.505 1.00 93.94 100 PHE A CA 1
ATOM 792 C C . PHE A 1 100 ? 8.382 -9.094 7.901 1.00 93.94 100 PHE A C 1
ATOM 794 O O . PHE A 1 100 ? 7.857 -9.803 7.042 1.00 93.94 100 PHE A O 1
ATOM 801 N N . LYS A 1 101 ? 8.266 -9.328 9.210 1.00 96.56 101 LYS A N 1
ATOM 802 C CA . LYS A 1 101 ? 7.431 -10.388 9.769 1.00 96.56 101 LYS A CA 1
ATOM 803 C C . LYS A 1 101 ? 6.521 -9.838 10.845 1.00 96.56 101 LYS A C 1
ATOM 805 O O . LYS A 1 101 ? 7.007 -9.385 11.878 1.00 96.56 101 LYS A O 1
ATOM 810 N N . PHE A 1 102 ? 5.219 -9.965 10.638 1.00 96.12 102 PHE A N 1
ATOM 811 C CA . PHE A 1 102 ? 4.213 -9.552 11.608 1.00 96.12 102 PHE A CA 1
ATOM 812 C C . PHE A 1 102 ? 3.299 -10.735 11.892 1.00 96.12 102 PHE A C 1
ATOM 814 O O . PHE A 1 102 ? 2.694 -11.283 10.978 1.00 96.12 102 PHE A O 1
ATOM 821 N N . LYS A 1 103 ? 3.213 -11.155 13.158 1.00 97.12 103 LYS A N 1
ATOM 822 C CA . LYS A 1 103 ? 2.209 -12.151 13.560 1.00 97.12 103 LYS A CA 1
ATOM 823 C C . LYS A 1 103 ? 0.836 -11.503 13.657 1.00 97.12 103 LYS A C 1
ATOM 825 O O . LYS A 1 103 ? -0.123 -12.028 13.111 1.00 97.12 103 LYS A O 1
ATOM 830 N N . ASP A 1 104 ? 0.793 -10.364 14.335 1.00 97.50 104 ASP A N 1
ATOM 831 C CA . ASP A 1 104 ? -0.386 -9.538 14.516 1.00 97.50 104 ASP A CA 1
ATOM 832 C C . ASP A 1 104 ? 0.087 -8.093 14.698 1.00 97.50 104 ASP A C 1
ATOM 834 O O . ASP A 1 104 ? 0.890 -7.815 15.591 1.00 97.50 104 ASP A O 1
ATOM 838 N N . LEU A 1 105 ? -0.328 -7.198 13.808 1.00 97.06 105 LEU A N 1
ATOM 839 C CA . LEU A 1 105 ? -0.011 -5.776 13.857 1.00 97.06 105 LEU A CA 1
ATOM 840 C C . LEU A 1 105 ? -1.273 -4.989 13.517 1.00 97.06 105 LEU A C 1
ATOM 842 O O . LEU A 1 105 ? -1.836 -5.142 12.435 1.00 97.06 105 LEU A O 1
ATOM 846 N N . LYS A 1 106 ? -1.696 -4.138 14.449 1.00 96.94 106 LYS A N 1
ATOM 847 C CA . LYS A 1 106 ? -2.797 -3.196 14.258 1.00 96.94 106 LYS A CA 1
ATOM 848 C C . LYS A 1 106 ? -2.243 -1.787 14.197 1.00 96.94 106 LYS A C 1
ATOM 850 O O . LYS A 1 106 ? -1.413 -1.414 15.024 1.00 96.94 106 LYS A O 1
ATOM 855 N N . ILE A 1 107 ? -2.694 -1.036 13.210 1.00 95.44 107 ILE A N 1
ATOM 856 C CA . ILE A 1 107 ? -2.266 0.327 12.931 1.00 95.44 107 ILE A CA 1
ATOM 857 C C . ILE A 1 107 ? -3.528 1.178 12.887 1.00 95.44 107 ILE A C 1
ATOM 859 O O . ILE A 1 107 ? -4.505 0.792 12.246 1.00 95.44 107 ILE A O 1
ATOM 863 N N . PHE A 1 108 ? -3.490 2.328 13.552 1.00 96.44 108 PHE A N 1
ATOM 864 C CA . PHE A 1 108 ? -4.586 3.291 13.593 1.00 96.44 108 PHE A CA 1
ATOM 865 C C . PHE A 1 108 ? -4.068 4.634 13.072 1.00 96.44 108 PHE A C 1
ATOM 867 O O . PHE A 1 108 ? -3.645 5.464 13.873 1.00 96.44 108 PHE A O 1
ATOM 874 N N . PRO A 1 109 ? -3.998 4.834 11.743 1.00 93.25 109 PRO A N 1
ATOM 875 C CA . PRO A 1 109 ? -3.424 6.051 11.185 1.00 93.25 109 PRO A CA 1
ATOM 876 C C . PRO A 1 109 ? -4.217 7.284 11.626 1.00 93.25 109 PRO A C 1
ATOM 878 O O . PRO A 1 109 ? -5.440 7.322 11.503 1.00 93.25 109 PRO A O 1
ATOM 881 N N . ALA A 1 110 ? -3.520 8.316 12.094 1.00 91.38 110 ALA A N 1
ATOM 882 C CA . ALA A 1 110 ? -4.127 9.620 12.341 1.00 91.38 110 ALA A CA 1
ATOM 883 C C . ALA A 1 110 ? -4.327 10.386 11.025 1.00 91.38 110 ALA A C 1
ATOM 885 O O . ALA A 1 110 ? -5.380 10.979 10.800 1.00 91.38 110 ALA A O 1
ATOM 886 N N . THR A 1 111 ? -3.318 10.340 10.146 1.00 90.50 111 THR A N 1
ATOM 887 C CA . THR A 1 111 ? -3.333 11.012 8.840 1.00 90.50 111 THR A CA 1
ATOM 888 C C . THR A 1 111 ? -2.472 10.249 7.839 1.00 90.50 111 THR A C 1
ATOM 890 O O . THR A 1 111 ? -1.341 9.877 8.155 1.00 90.50 111 THR A O 1
ATOM 893 N N . ILE A 1 112 ? -2.976 10.090 6.612 1.00 90.62 112 ILE A N 1
ATOM 894 C CA . ILE A 1 112 ? -2.216 9.632 5.442 1.00 90.62 112 ILE A CA 1
ATOM 895 C C . ILE A 1 112 ? -2.309 10.728 4.374 1.00 90.62 112 ILE A C 1
ATOM 897 O O . ILE A 1 112 ? -3.368 10.951 3.794 1.00 90.62 112 ILE A O 1
ATOM 901 N N . ASP A 1 113 ? -1.206 11.429 4.126 1.00 88.38 113 ASP A N 1
ATOM 902 C CA . ASP A 1 113 ? -1.104 12.490 3.121 1.00 88.38 113 ASP A CA 1
ATOM 903 C C . ASP A 1 113 ? 0.063 12.170 2.178 1.00 88.38 113 ASP A C 1
ATOM 905 O O . ASP A 1 113 ? 1.232 12.388 2.499 1.00 88.38 113 ASP A O 1
ATOM 909 N N . LEU A 1 114 ? -0.258 11.623 1.003 1.00 86.19 114 LEU A N 1
ATOM 910 C CA . LEU A 1 114 ? 0.743 11.245 0.003 1.00 86.19 114 LEU A CA 1
ATOM 911 C C . LEU A 1 114 ? 1.302 12.443 -0.772 1.00 86.19 114 LEU A C 1
ATOM 913 O O . LEU A 1 114 ? 2.411 12.346 -1.289 1.00 86.19 114 LEU A O 1
ATOM 917 N N . GLU A 1 115 ? 0.588 13.573 -0.816 1.00 87.62 115 GLU A N 1
ATOM 918 C CA . GLU A 1 115 ? 1.106 14.816 -1.403 1.00 87.62 115 GLU A CA 1
ATOM 919 C C . GLU A 1 115 ? 2.324 15.301 -0.606 1.00 87.62 115 GLU A C 1
ATOM 921 O O . GLU A 1 115 ? 3.331 15.710 -1.183 1.00 87.62 115 GLU A O 1
ATOM 926 N N . LYS A 1 116 ? 2.270 15.170 0.725 1.00 89.38 116 LYS A N 1
ATOM 927 C CA . LYS A 1 116 ? 3.376 15.524 1.630 1.00 89.38 116 LYS A CA 1
ATOM 928 C C . LYS A 1 116 ? 4.260 14.344 2.041 1.00 89.38 116 LYS A C 1
ATOM 930 O O . LYS A 1 116 ? 5.179 14.541 2.833 1.00 89.38 116 LYS A O 1
ATOM 935 N N . SER A 1 117 ? 3.990 13.134 1.541 1.00 87.06 117 SER A N 1
ATOM 936 C CA . SER A 1 117 ? 4.631 11.887 2.004 1.00 87.06 117 SER A CA 1
ATOM 937 C C . SER A 1 117 ? 4.594 11.718 3.534 1.00 87.06 117 SER A C 1
ATOM 939 O O . SER A 1 117 ? 5.553 11.258 4.152 1.00 87.06 117 SER A O 1
ATOM 941 N N . LEU A 1 118 ? 3.485 12.120 4.157 1.00 88.81 118 LEU A N 1
ATOM 942 C CA . LEU A 1 118 ? 3.277 12.114 5.599 1.00 88.81 118 LEU A CA 1
ATOM 943 C C . LEU A 1 118 ? 2.354 10.962 6.002 1.00 88.81 118 LEU A C 1
ATOM 945 O O . LEU A 1 118 ? 1.223 10.858 5.528 1.00 88.81 118 LEU A O 1
ATOM 949 N N . ILE A 1 119 ? 2.821 10.146 6.945 1.00 87.06 119 ILE A N 1
ATOM 950 C CA . ILE A 1 119 ? 2.014 9.138 7.635 1.00 87.06 119 ILE A CA 1
ATOM 951 C C . ILE A 1 119 ? 2.172 9.381 9.136 1.00 87.06 119 ILE A C 1
ATOM 953 O O . ILE A 1 119 ? 3.274 9.258 9.671 1.00 87.06 119 ILE A O 1
ATOM 957 N N . ALA A 1 120 ? 1.079 9.752 9.798 1.00 88.06 120 ALA A N 1
ATOM 958 C CA . ALA A 1 120 ? 1.011 9.908 11.247 1.00 88.06 120 ALA A CA 1
ATOM 959 C C . ALA A 1 120 ? 0.268 8.711 11.855 1.00 88.06 120 ALA A C 1
ATOM 961 O O . ALA A 1 120 ? -0.776 8.310 11.335 1.00 88.06 120 ALA A O 1
ATOM 962 N N . ILE A 1 121 ? 0.821 8.152 12.933 1.00 82.50 121 ILE A N 1
ATOM 963 C CA . ILE A 1 121 ? 0.353 6.940 13.628 1.00 82.50 121 ILE A CA 1
ATOM 964 C C . ILE A 1 121 ? -0.047 7.263 15.062 1.00 82.50 121 ILE A C 1
ATOM 966 O O . ILE A 1 121 ? 0.553 8.207 15.626 1.00 82.50 121 ILE A O 1
#

Foldseek 3Di:
DDADQQQQKDKDKDFDDWDWDWPDDDPVLLATETAEIEGEQIEIEIEGEDHDPDPPPCPDDPPVPPPDDDRDRHYHYAKYKYAQHWYWYAYPVVRDTDIDGDHIDMDGWPDDDVVVNDTHD

Radius of gyration: 18.19 Å; chains: 1; bounding box: 40×38×44 Å